Protein AF-X1FE03-F1 (afdb_monomer_lite)

Secondary structure (DSSP, 8-state):
------SS-EEEEE----TT-TT-HHHHHHHHHHHHHHHHH--EEEEE--EEETTEEHHHHHHHHHHH-S-TTTEEE---------

pLDDT: mean 82.83, std 14.39, range [41.53, 97.38]

Foldseek 3Di:
DPDDDDPFAEEEDEQQDDPPPPVCPSLVVLLVVVLCCCPVRVAQYEYEYDDPDPPRTSLVSSVSSCVRHPCVVRYHYDPDDDDPDD

Structure (mmCIF, N/CA/C/O backbone):
data_AF-X1FE03-F1
#
_entry.id   AF-X1FE03-F1
#
loop_
_atom_site.group_PDB
_atom_site.id
_atom_site.type_symbol
_atom_site.label_atom_id
_atom_site.label_alt_id
_atom_site.label_comp_id
_atom_site.label_asym_id
_atom_site.label_entity_id
_atom_site.label_seq_id
_atom_site.pdbx_PDB_ins_code
_atom_site.Cartn_x
_atom_site.Cartn_y
_atom_site.Cartn_z
_atom_site.occupancy
_atom_site.B_iso_or_equiv
_atom_site.auth_seq_id
_atom_site.auth_comp_id
_atom_site.auth_asym_id
_atom_site.auth_atom_id
_atom_site.pdbx_PDB_model_num
ATOM 1 N N . GLU A 1 1 ? 1.890 -14.269 7.955 1.00 65.56 1 GLU A N 1
ATOM 2 C CA . GLU A 1 1 ? 2.861 -13.269 8.448 1.00 65.56 1 GLU A CA 1
ATOM 3 C C . GLU A 1 1 ? 2.391 -12.519 9.704 1.00 65.56 1 GLU A C 1
ATOM 5 O O . GLU A 1 1 ? 2.725 -11.360 9.868 1.00 65.56 1 GLU A O 1
ATOM 10 N N . GLY A 1 2 ? 1.655 -13.149 10.630 1.00 73.06 2 GLY A N 1
ATOM 11 C CA . GLY A 1 2 ? 1.378 -12.523 11.937 1.00 73.06 2 GLY A CA 1
ATOM 12 C C . GLY A 1 2 ? 0.628 -11.180 11.914 1.00 73.06 2 GLY A C 1
ATOM 13 O O . GLY A 1 2 ? 0.762 -10.420 12.865 1.00 73.06 2 GLY A O 1
ATOM 14 N N . ILE A 1 3 ? -0.140 -10.873 10.859 1.00 82.75 3 ILE A N 1
ATOM 15 C CA . ILE A 1 3 ? -0.948 -9.645 10.790 1.00 82.75 3 ILE A CA 1
ATOM 16 C C . ILE A 1 3 ? -2.043 -9.731 11.859 1.00 82.75 3 ILE A C 1
ATOM 18 O O . ILE A 1 3 ? -2.904 -10.612 11.795 1.00 82.75 3 ILE A O 1
ATOM 22 N N . VAL A 1 4 ? -1.996 -8.828 12.838 1.00 84.50 4 VAL A N 1
ATOM 23 C CA . VAL A 1 4 ? -2.992 -8.739 13.911 1.00 84.50 4 VAL A CA 1
ATOM 24 C C . VAL A 1 4 ? -4.155 -7.885 13.427 1.00 84.50 4 VAL A C 1
ATOM 26 O O . VAL A 1 4 ? -4.000 -6.688 13.186 1.00 84.50 4 VAL A O 1
ATOM 29 N N . ARG A 1 5 ? -5.323 -8.510 13.276 1.00 86.50 5 ARG A N 1
ATOM 30 C CA . ARG A 1 5 ? -6.547 -7.812 12.884 1.00 86.50 5 ARG A CA 1
ATOM 31 C C . ARG A 1 5 ? -7.182 -7.124 14.084 1.00 86.50 5 ARG A C 1
ATOM 33 O O . ARG A 1 5 ? -7.281 -7.723 15.152 1.00 86.50 5 ARG A O 1
ATOM 40 N N . ASP A 1 6 ? -7.641 -5.901 13.870 1.00 87.69 6 ASP A N 1
ATOM 41 C CA . ASP A 1 6 ? -8.564 -5.209 14.768 1.00 87.69 6 ASP A CA 1
ATOM 42 C C . ASP A 1 6 ? -9.951 -5.076 14.103 1.00 87.69 6 ASP A C 1
ATOM 44 O O . ASP A 1 6 ? -10.222 -5.692 13.067 1.00 87.69 6 ASP A O 1
ATOM 48 N N . GLU A 1 7 ? -10.845 -4.303 14.720 1.00 92.88 7 GLU A N 1
ATOM 49 C CA . GLU A 1 7 ? -12.208 -4.059 14.224 1.00 92.88 7 GLU A CA 1
ATOM 50 C C . GLU A 1 7 ? -12.271 -3.076 13.039 1.00 92.88 7 GLU A C 1
ATOM 52 O O . GLU A 1 7 ? -13.349 -2.833 12.495 1.00 92.88 7 GLU A O 1
ATOM 57 N N . SER A 1 8 ? -11.144 -2.490 12.622 1.00 93.69 8 SER A N 1
ATOM 58 C CA . SER A 1 8 ? -11.125 -1.532 11.519 1.00 93.69 8 SER A CA 1
ATOM 59 C C . SER A 1 8 ? -11.292 -2.208 10.149 1.00 93.69 8 SER A C 1
ATOM 61 O O . SER A 1 8 ? -11.039 -3.411 9.993 1.00 93.69 8 SER A O 1
ATOM 63 N N . PRO A 1 9 ? -11.708 -1.447 9.115 1.00 96.25 9 PRO A N 1
ATOM 64 C CA . PRO A 1 9 ? -11.782 -1.964 7.757 1.00 96.25 9 PRO A CA 1
ATOM 65 C C . PRO A 1 9 ? -10.442 -2.554 7.316 1.00 96.25 9 PRO A C 1
ATOM 67 O O . PRO A 1 9 ? -9.402 -1.907 7.420 1.00 96.25 9 PRO A O 1
ATOM 70 N N . PHE A 1 10 ? -10.475 -3.780 6.800 1.00 95.62 10 PHE A N 1
ATOM 71 C CA . PHE A 1 10 ? -9.283 -4.497 6.360 1.00 95.62 10 PHE A CA 1
ATOM 72 C C . PHE A 1 10 ? -9.247 -4.549 4.836 1.00 95.62 10 PHE A C 1
ATOM 74 O O . PHE A 1 10 ? -10.101 -5.182 4.214 1.00 95.62 10 PHE A O 1
ATOM 81 N N . ILE A 1 11 ? -8.275 -3.865 4.236 1.00 95.50 11 ILE A N 1
ATOM 82 C CA . ILE A 1 11 ? -8.219 -3.635 2.792 1.00 95.50 11 ILE A CA 1
ATOM 83 C C . ILE A 1 11 ? -6.965 -4.286 2.220 1.00 95.50 11 ILE A C 1
ATOM 85 O O . ILE A 1 11 ? -5.842 -3.908 2.549 1.00 95.50 11 ILE A O 1
ATOM 89 N N . GLY A 1 12 ? -7.161 -5.253 1.327 1.00 93.00 12 GLY A N 1
ATOM 90 C CA . GLY A 1 12 ? -6.087 -5.850 0.542 1.00 93.00 12 GLY A CA 1
ATOM 91 C C . GLY A 1 12 ? -5.886 -5.103 -0.774 1.00 93.00 12 GLY A C 1
ATOM 92 O O . GLY A 1 12 ? -6.844 -4.893 -1.515 1.00 93.00 12 GLY A O 1
ATOM 93 N N . ILE A 1 13 ? -4.645 -4.739 -1.087 1.00 91.75 13 ILE A N 1
ATOM 94 C CA . ILE A 1 13 ? -4.274 -4.074 -2.339 1.00 91.75 13 ILE A CA 1
ATOM 95 C C . ILE A 1 13 ? -3.228 -4.921 -3.050 1.00 91.75 13 ILE A C 1
ATOM 97 O O . ILE A 1 13 ? -2.138 -5.136 -2.522 1.00 91.75 13 ILE A O 1
ATOM 101 N N . VAL A 1 14 ? -3.538 -5.363 -4.268 1.00 87.75 14 VAL A N 1
ATOM 102 C CA . VAL A 1 14 ? -2.551 -6.004 -5.140 1.00 87.75 14 VAL A CA 1
ATOM 103 C C . VAL A 1 14 ? -1.801 -4.920 -5.905 1.00 87.75 14 VAL A C 1
ATOM 105 O O . VAL A 1 14 ? -2.371 -4.236 -6.753 1.00 87.75 14 VAL A O 1
ATOM 108 N N . THR A 1 15 ? -0.518 -4.751 -5.607 1.00 81.62 15 THR A N 1
ATOM 109 C CA . THR A 1 15 ? 0.333 -3.745 -6.245 1.00 81.62 15 THR A CA 1
ATOM 110 C C . THR A 1 15 ? 1.104 -4.371 -7.400 1.00 81.62 15 THR A C 1
ATOM 112 O O . THR A 1 15 ? 2.230 -4.841 -7.231 1.00 81.62 15 THR A O 1
ATOM 115 N N . ASN A 1 16 ? 0.490 -4.373 -8.579 1.00 74.25 16 ASN A N 1
ATOM 116 C CA . ASN A 1 16 ? 1.149 -4.729 -9.831 1.00 74.25 16 ASN A CA 1
ATOM 117 C C . ASN A 1 16 ? 1.270 -3.467 -10.681 1.00 74.25 16 ASN A C 1
ATOM 119 O O . ASN A 1 16 ? 0.372 -3.155 -11.460 1.00 74.25 16 ASN A O 1
ATOM 123 N N . ALA A 1 17 ? 2.367 -2.727 -10.532 1.00 65.94 17 ALA A N 1
ATOM 124 C CA . ALA A 1 17 ? 2.722 -1.784 -11.583 1.00 65.94 17 ALA A CA 1
ATOM 125 C C . ALA A 1 17 ? 3.260 -2.597 -12.761 1.00 65.94 17 ALA A C 1
ATOM 127 O O . ALA A 1 17 ? 4.119 -3.462 -12.567 1.00 65.94 17 ALA A O 1
ATOM 128 N N . MET A 1 18 ? 2.804 -2.302 -13.979 1.00 59.12 18 MET A N 1
ATOM 129 C CA . MET A 1 18 ? 3.629 -2.626 -15.139 1.00 59.12 18 MET A CA 1
ATOM 130 C C . MET A 1 18 ? 4.974 -1.918 -14.942 1.00 59.12 18 MET A C 1
ATOM 132 O O . MET A 1 18 ? 5.008 -0.774 -14.492 1.00 59.12 18 MET A O 1
ATOM 136 N N . LEU A 1 19 ? 6.075 -2.618 -15.221 1.00 56.94 19 LEU A N 1
ATOM 137 C CA . LEU A 1 19 ? 7.464 -2.225 -14.935 1.00 56.94 19 LEU A CA 1
ATOM 138 C C . LEU A 1 19 ? 7.907 -0.840 -15.459 1.00 56.94 19 LEU A C 1
ATOM 140 O O . LEU A 1 19 ? 9.039 -0.438 -15.202 1.00 56.94 19 LEU A O 1
ATOM 144 N N . ASP A 1 20 ? 7.050 -0.109 -16.171 1.00 63.72 20 ASP A N 1
ATOM 145 C CA . ASP A 1 20 ? 7.358 1.167 -16.816 1.00 63.72 20 ASP A CA 1
ATOM 146 C C . ASP A 1 20 ? 6.937 2.407 -16.001 1.00 63.72 20 ASP A C 1
ATOM 148 O O . ASP A 1 20 ? 6.748 3.487 -16.554 1.00 63.72 20 ASP A O 1
ATOM 152 N N . ASP A 1 21 ? 6.825 2.298 -14.672 1.00 72.81 21 ASP A N 1
ATOM 153 C CA . ASP A 1 21 ? 6.655 3.466 -13.789 1.00 72.81 21 ASP A CA 1
ATOM 154 C C . ASP A 1 21 ? 7.984 4.227 -13.605 1.00 72.81 21 ASP A C 1
ATOM 156 O O . ASP A 1 21 ? 8.498 4.377 -12.493 1.00 72.81 21 ASP A O 1
ATOM 160 N N . LYS A 1 22 ? 8.588 4.669 -14.717 1.00 71.81 22 LYS A N 1
ATOM 161 C CA . LYS A 1 22 ? 9.870 5.398 -14.735 1.00 71.81 22 LYS A CA 1
ATOM 162 C C . LYS A 1 22 ? 9.824 6.676 -13.902 1.00 71.81 22 LYS A C 1
ATOM 164 O O . LYS A 1 22 ? 10.815 7.030 -13.272 1.00 71.81 22 LYS A O 1
ATOM 169 N N . GLU A 1 23 ? 8.673 7.340 -13.892 1.00 79.81 23 GLU A N 1
ATOM 170 C CA . GLU A 1 23 ? 8.451 8.588 -13.159 1.00 79.81 23 GLU A CA 1
ATOM 171 C C . GLU A 1 23 ? 8.023 8.359 -11.700 1.00 79.81 23 GLU A C 1
ATOM 173 O O . GLU A 1 23 ? 8.025 9.291 -10.901 1.00 79.81 23 GLU A O 1
ATOM 178 N N . GLY A 1 24 ? 7.695 7.121 -11.310 1.00 83.62 24 GLY A N 1
ATOM 179 C CA . GLY A 1 24 ? 7.253 6.805 -9.951 1.00 83.62 24 GLY A CA 1
ATOM 180 C C . GLY A 1 24 ? 5.827 7.268 -9.628 1.00 83.62 24 GLY A C 1
ATOM 181 O O . GLY A 1 24 ? 5.442 7.262 -8.455 1.00 83.62 24 GLY A O 1
ATOM 182 N N . ASN A 1 25 ? 5.050 7.684 -10.632 1.00 88.94 25 ASN A N 1
ATOM 183 C CA . ASN A 1 25 ? 3.696 8.214 -10.478 1.00 88.94 25 ASN A CA 1
ATOM 184 C C . ASN A 1 25 ? 2.759 7.171 -9.862 1.00 88.94 25 ASN A C 1
ATOM 186 O O . ASN A 1 25 ? 1.966 7.505 -8.980 1.00 88.94 25 ASN A O 1
ATOM 190 N N . TYR A 1 26 ? 2.881 5.900 -10.263 1.00 89.25 26 TYR A N 1
ATOM 191 C CA . TYR A 1 26 ? 2.087 4.825 -9.667 1.00 89.25 26 TYR A CA 1
ATOM 192 C C . TYR A 1 26 ? 2.453 4.630 -8.196 1.00 89.25 26 TYR A C 1
ATOM 194 O O . TYR A 1 26 ? 1.573 4.579 -7.338 1.00 89.25 26 TYR A O 1
ATOM 202 N N . VAL A 1 27 ? 3.749 4.569 -7.878 1.00 90.38 27 VAL A N 1
ATOM 203 C CA . VAL A 1 27 ? 4.200 4.431 -6.485 1.00 90.38 27 VAL A CA 1
ATOM 204 C C . VAL A 1 27 ? 3.700 5.593 -5.623 1.00 90.38 27 VAL A C 1
ATOM 206 O O . VAL A 1 27 ? 3.241 5.360 -4.504 1.00 90.38 27 VAL A O 1
ATOM 209 N N . ILE A 1 28 ? 3.759 6.828 -6.128 1.00 93.12 28 ILE A N 1
ATOM 210 C CA . ILE A 1 28 ? 3.277 8.021 -5.418 1.00 93.12 28 ILE A CA 1
ATOM 211 C C . ILE A 1 28 ? 1.767 7.938 -5.187 1.00 93.12 28 ILE A C 1
ATOM 213 O O . ILE A 1 28 ? 1.329 8.065 -4.043 1.00 93.12 28 ILE A O 1
ATOM 217 N N . LEU A 1 29 ? 0.984 7.658 -6.232 1.00 93.88 29 LEU A N 1
ATOM 218 C CA . LEU A 1 29 ? -0.471 7.547 -6.132 1.00 93.88 29 LEU A CA 1
ATOM 219 C C . LEU A 1 29 ? -0.883 6.464 -5.132 1.00 93.88 29 LEU A C 1
ATOM 221 O O . LEU A 1 29 ? -1.728 6.696 -4.271 1.00 93.88 29 LEU A O 1
ATOM 225 N N . MET A 1 30 ? -0.259 5.287 -5.202 1.00 94.44 30 MET A N 1
ATOM 226 C CA . MET A 1 30 ? -0.568 4.187 -4.291 1.00 94.44 30 MET A CA 1
ATOM 227 C C . MET A 1 30 ? -0.152 4.492 -2.851 1.00 94.44 30 MET A C 1
ATOM 229 O O . MET A 1 30 ? -0.843 4.082 -1.920 1.00 94.44 30 MET A O 1
ATOM 233 N N . THR A 1 31 ? 0.936 5.242 -2.654 1.00 95.25 31 THR A N 1
ATOM 234 C CA . THR A 1 31 ? 1.338 5.737 -1.328 1.00 95.25 31 THR A CA 1
ATOM 235 C C . THR A 1 31 ? 0.262 6.662 -0.758 1.00 95.25 31 THR A C 1
ATOM 237 O O . THR A 1 31 ? -0.206 6.445 0.359 1.00 95.25 31 THR A O 1
ATOM 240 N N . GLN A 1 32 ? -0.180 7.646 -1.548 1.00 96.44 32 GLN A N 1
ATOM 241 C CA . GLN A 1 32 ? -1.233 8.586 -1.156 1.00 96.44 32 GLN A CA 1
ATOM 242 C C . GLN A 1 32 ? -2.559 7.874 -0.880 1.00 96.44 32 GLN A C 1
ATOM 244 O O . GLN A 1 32 ? -3.230 8.198 0.094 1.00 96.44 32 GLN A O 1
ATOM 249 N N . LEU A 1 33 ? -2.914 6.873 -1.689 1.00 96.19 33 LEU A N 1
ATOM 250 C CA . LEU A 1 33 ? -4.101 6.053 -1.472 1.00 96.19 33 LEU A CA 1
ATOM 251 C C . LEU A 1 33 ? -4.029 5.308 -0.136 1.00 96.19 33 LEU A C 1
ATOM 253 O O . LEU A 1 33 ? -4.991 5.335 0.624 1.00 96.19 33 LEU A O 1
ATOM 257 N N . CYS A 1 34 ? -2.902 4.663 0.175 1.00 96.94 34 CYS A N 1
ATOM 258 C CA . CYS A 1 34 ? -2.745 3.957 1.447 1.00 96.94 34 CYS A CA 1
ATOM 259 C C . CYS A 1 34 ? -2.886 4.913 2.634 1.00 96.94 34 CYS A C 1
ATOM 261 O O . CYS A 1 34 ? -3.639 4.622 3.561 1.00 96.94 34 CYS A O 1
ATOM 263 N N . ASP A 1 35 ? -2.211 6.064 2.585 1.00 97.12 35 ASP A N 1
ATOM 264 C CA . ASP A 1 35 ? -2.313 7.067 3.644 1.00 97.12 35 ASP A CA 1
ATOM 265 C C . ASP A 1 35 ? -3.745 7.610 3.762 1.00 97.12 35 ASP A C 1
ATOM 267 O O . ASP A 1 35 ? -4.262 7.715 4.872 1.00 97.12 35 ASP A O 1
ATOM 271 N N . TYR A 1 36 ? -4.434 7.845 2.642 1.00 97.31 36 TYR A N 1
ATOM 272 C CA . TYR A 1 36 ? -5.832 8.267 2.638 1.00 97.31 36 TYR A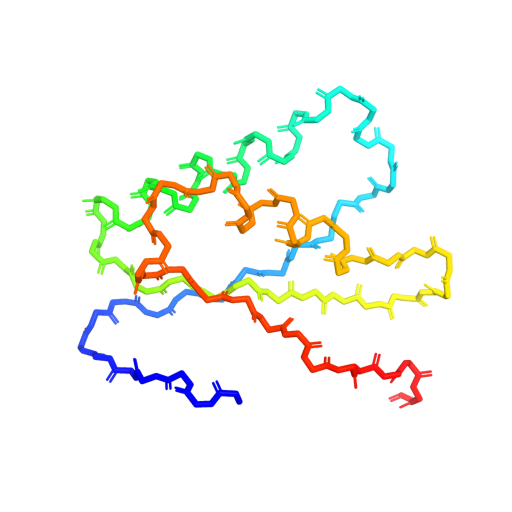 CA 1
ATOM 273 C C . TYR A 1 36 ? -6.751 7.234 3.300 1.00 97.31 36 TYR A C 1
ATOM 275 O O . TYR A 1 36 ? -7.557 7.604 4.154 1.00 97.31 36 TYR A O 1
ATOM 283 N N . LEU A 1 37 ? -6.628 5.951 2.942 1.00 97.38 37 LEU A N 1
ATOM 284 C CA . LEU A 1 37 ? -7.441 4.869 3.508 1.00 97.38 37 LEU A CA 1
ATOM 285 C C . LEU A 1 37 ? -7.218 4.737 5.017 1.00 97.38 37 LEU A C 1
ATOM 287 O O . LEU A 1 37 ? -8.175 4.595 5.779 1.00 97.38 37 LEU A O 1
ATOM 291 N N . VAL A 1 38 ? -5.966 4.834 5.464 1.00 96.94 38 VAL A N 1
ATOM 292 C CA . VAL A 1 38 ? -5.645 4.785 6.891 1.00 96.94 38 VAL A CA 1
ATOM 293 C C . VAL A 1 38 ? -6.207 6.006 7.622 1.00 96.94 38 VAL A C 1
ATOM 295 O O . VAL A 1 38 ? -6.832 5.853 8.666 1.00 96.94 38 VAL A O 1
ATOM 298 N N . GLN A 1 39 ? -6.017 7.213 7.089 1.00 96.88 39 GLN A N 1
ATOM 299 C CA . GLN A 1 39 ? -6.389 8.455 7.776 1.00 96.88 39 GLN A CA 1
ATOM 300 C C . GLN A 1 39 ? -7.898 8.704 7.793 1.00 96.88 39 GLN A C 1
ATOM 302 O O . GLN A 1 39 ? -8.432 9.151 8.803 1.00 96.88 39 GLN A O 1
ATOM 307 N N . ASN A 1 40 ? -8.588 8.414 6.690 1.00 97.12 40 ASN A N 1
ATOM 308 C CA . ASN A 1 40 ? -9.997 8.777 6.527 1.00 97.12 40 ASN A CA 1
ATOM 309 C C . ASN A 1 40 ? -10.943 7.633 6.884 1.00 97.12 40 ASN A C 1
ATOM 311 O O . ASN A 1 40 ? -12.059 7.886 7.326 1.00 97.12 40 ASN A O 1
ATOM 315 N N . LEU A 1 41 ? -10.512 6.381 6.708 1.00 95.88 41 LEU A N 1
ATOM 316 C CA . LEU A 1 41 ? -11.338 5.205 7.001 1.00 95.88 41 LEU A CA 1
ATOM 317 C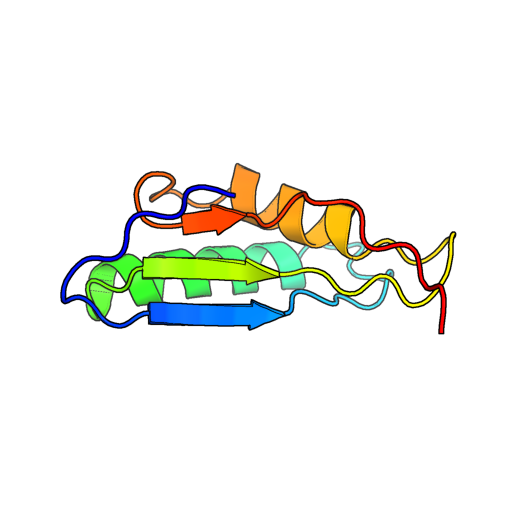 C . LEU A 1 41 ? -10.849 4.431 8.226 1.00 95.88 41 LEU A C 1
ATOM 319 O O . LEU A 1 41 ? -11.412 3.388 8.553 1.00 95.88 41 LEU A O 1
ATOM 323 N N . ASN A 1 42 ? -9.793 4.915 8.892 1.00 95.69 42 ASN A N 1
ATOM 324 C CA . ASN A 1 42 ? -9.133 4.229 10.002 1.00 95.69 42 ASN A CA 1
ATOM 325 C C . ASN A 1 42 ? -8.656 2.805 9.636 1.00 95.69 42 ASN A C 1
ATOM 327 O O . ASN A 1 42 ? -8.433 1.987 10.529 1.00 95.69 42 ASN A O 1
ATOM 331 N N . ALA A 1 43 ? -8.513 2.509 8.341 1.00 96.88 43 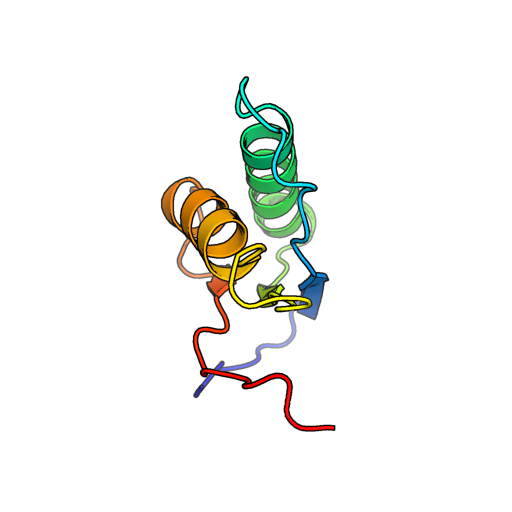ALA A N 1
ATOM 332 C CA . ALA A 1 43 ? -8.356 1.156 7.826 1.00 96.88 43 ALA A CA 1
ATOM 333 C C . ALA A 1 43 ? -6.978 0.555 8.132 1.00 96.88 43 ALA A C 1
ATOM 335 O O . ALA A 1 43 ? -5.969 1.261 8.198 1.00 96.88 43 ALA A O 1
ATOM 336 N N . GLN A 1 44 ? -6.935 -0.770 8.239 1.00 96.81 44 GLN A N 1
ATOM 337 C CA . GLN A 1 44 ? -5.722 -1.562 8.091 1.00 96.81 44 GLN A CA 1
ATOM 338 C C . GLN A 1 44 ? -5.545 -1.941 6.618 1.00 96.81 44 GLN A C 1
ATOM 340 O O . GLN A 1 44 ? -6.427 -2.547 6.006 1.00 96.81 44 GLN A O 1
ATOM 345 N N . VAL A 1 45 ? -4.389 -1.613 6.047 1.00 96.25 45 VAL A N 1
ATOM 346 C CA . VAL A 1 45 ? -4.065 -1.890 4.643 1.00 96.25 45 VAL A CA 1
ATOM 347 C C . VAL A 1 45 ? -3.033 -3.006 4.562 1.00 96.25 45 VAL A C 1
ATOM 349 O O . VAL A 1 45 ? -2.044 -3.015 5.295 1.00 96.25 45 VAL A O 1
ATOM 352 N N . VAL A 1 46 ? -3.234 -3.940 3.638 1.00 94.19 46 VAL A N 1
ATOM 353 C CA . VAL A 1 46 ? -2.275 -5.001 3.332 1.00 94.19 46 VAL A CA 1
ATOM 354 C C . VAL A 1 46 ? -1.890 -4.937 1.866 1.00 94.19 46 VAL A C 1
ATOM 356 O O . VAL A 1 46 ? -2.714 -5.150 0.978 1.00 94.19 46 VAL A O 1
ATOM 359 N N . LEU A 1 47 ? -0.613 -4.664 1.625 1.00 91.75 47 LEU A N 1
ATOM 360 C CA . LEU A 1 47 ? -0.007 -4.684 0.306 1.00 91.75 47 LEU A CA 1
ATOM 361 C C . LEU A 1 47 ? 0.379 -6.116 -0.044 1.00 91.75 47 LEU A C 1
ATOM 363 O O . LEU A 1 47 ? 1.144 -6.772 0.667 1.00 91.75 47 LEU A O 1
ATOM 367 N N . MET A 1 48 ? -0.159 -6.585 -1.158 1.00 87.06 48 MET A N 1
ATOM 368 C CA . MET A 1 48 ? 0.097 -7.892 -1.737 1.00 87.06 48 MET A CA 1
ATOM 369 C C . MET A 1 48 ? 0.746 -7.693 -3.098 1.00 87.06 48 MET A C 1
ATOM 371 O O . MET A 1 48 ? 0.400 -6.782 -3.846 1.00 87.06 48 MET A O 1
ATOM 375 N N . CYS A 1 49 ? 1.687 -8.557 -3.434 1.00 79.38 49 CYS A N 1
ATOM 376 C CA . CYS A 1 49 ? 2.337 -8.555 -4.733 1.00 79.38 49 CYS A CA 1
ATOM 377 C C . CYS A 1 49 ? 1.987 -9.844 -5.467 1.00 79.38 49 CYS A C 1
ATOM 379 O O . CYS A 1 49 ? 1.860 -10.901 -4.849 1.00 79.38 49 CYS A O 1
ATOM 381 N N . HIS A 1 50 ? 1.844 -9.751 -6.785 1.00 73.62 50 HIS A N 1
ATOM 382 C CA . HIS A 1 50 ? 1.794 -10.922 -7.642 1.00 73.62 50 HIS A CA 1
ATOM 383 C C . HIS A 1 50 ? 3.075 -10.970 -8.477 1.00 73.62 50 HIS A C 1
ATOM 385 O O . HIS A 1 50 ? 3.483 -9.973 -9.073 1.00 73.62 50 HIS A O 1
ATOM 391 N N . THR A 1 51 ? 3.728 -12.125 -8.516 1.00 64.88 51 THR A N 1
ATOM 392 C CA . THR A 1 51 ? 4.910 -12.383 -9.343 1.00 64.88 51 THR A CA 1
ATOM 393 C C . THR A 1 51 ? 4.471 -13.188 -10.564 1.00 64.88 51 THR A C 1
ATOM 395 O O . THR A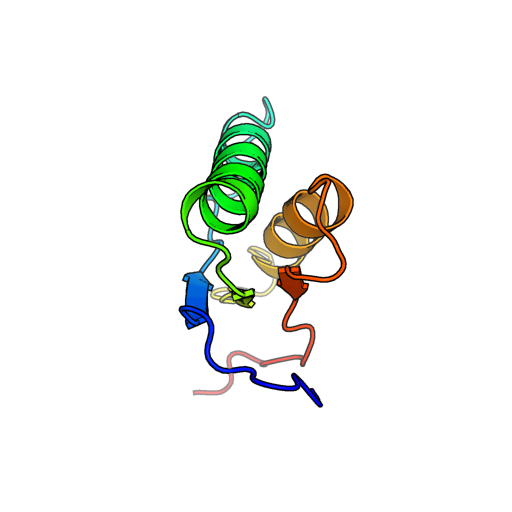 1 51 ? 4.253 -14.390 -10.482 1.00 64.88 51 THR A O 1
ATOM 398 N N . PHE A 1 52 ? 4.302 -12.534 -11.718 1.00 58.22 52 PHE A N 1
ATOM 399 C CA . PHE A 1 52 ? 3.908 -13.231 -12.956 1.00 58.22 52 PHE A CA 1
ATOM 400 C C . PHE A 1 52 ? 5.101 -13.850 -13.695 1.00 58.22 52 PHE A C 1
ATOM 402 O O . PHE A 1 52 ? 4.958 -14.871 -14.365 1.00 58.22 52 PHE A O 1
ATOM 409 N N . ARG A 1 53 ? 6.287 -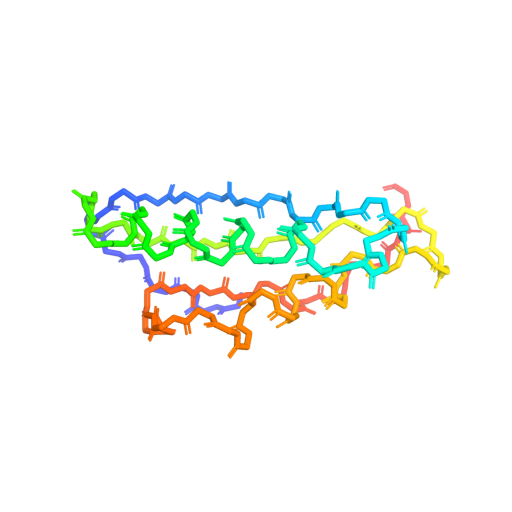13.237 -13.597 1.00 58.84 53 ARG A N 1
ATOM 410 C CA . ARG A 1 53 ? 7.528 -13.694 -14.241 1.00 58.84 53 ARG A CA 1
ATOM 411 C C . ARG A 1 53 ? 8.726 -13.350 -13.364 1.00 58.84 53 ARG A C 1
ATOM 413 O O . ARG A 1 53 ? 8.700 -12.366 -12.636 1.00 58.84 53 ARG A O 1
ATOM 420 N N . LYS A 1 54 ? 9.821 -14.108 -13.495 1.00 57.75 54 LYS A N 1
ATOM 421 C CA . LYS A 1 54 ? 11.085 -13.878 -12.759 1.00 57.75 54 LYS A CA 1
ATOM 422 C C . LYS A 1 54 ? 11.637 -12.449 -12.904 1.00 57.75 54 LYS A C 1
ATOM 424 O O . LYS A 1 54 ? 12.344 -11.982 -12.021 1.00 57.75 54 LYS A O 1
ATOM 429 N N . THR A 1 55 ? 11.332 -11.785 -14.019 1.00 57.69 55 THR A N 1
ATOM 430 C CA . THR A 1 55 ? 11.768 -10.420 -14.351 1.00 57.69 55 THR A CA 1
ATOM 431 C C . THR A 1 55 ? 10.746 -9.343 -13.982 1.00 57.69 55 THR A C 1
ATOM 433 O O . THR A 1 55 ? 11.096 -8.169 -13.966 1.00 57.69 55 THR A O 1
ATOM 436 N N . GLU A 1 56 ? 9.500 -9.722 -13.686 1.00 63.59 56 GLU A N 1
ATOM 437 C CA . GLU A 1 56 ? 8.398 -8.809 -13.364 1.00 63.59 56 GLU A CA 1
ATOM 438 C C . GLU A 1 56 ? 7.998 -9.006 -11.909 1.00 63.59 56 GLU A C 1
ATOM 440 O O . GLU A 1 56 ? 7.033 -9.697 -11.569 1.00 63.59 56 GLU A O 1
ATOM 445 N N . ASP A 1 57 ? 8.826 -8.440 -11.036 1.00 69.25 57 ASP A N 1
ATOM 446 C CA . ASP A 1 57 ? 8.700 -8.646 -9.609 1.00 69.25 57 ASP A CA 1
ATOM 447 C C . ASP A 1 57 ? 7.884 -7.533 -8.940 1.00 69.25 57 ASP A C 1
ATOM 449 O O . ASP A 1 57 ? 8.420 -6.512 -8.491 1.00 69.25 57 ASP A O 1
ATOM 453 N N . GLY A 1 58 ? 6.572 -7.760 -8.825 1.00 72.19 58 GLY A N 1
ATOM 454 C CA . GLY A 1 58 ? 5.656 -6.889 -8.085 1.00 72.19 58 GLY A CA 1
ATOM 455 C C . GLY A 1 58 ? 6.075 -6.648 -6.625 1.00 72.19 58 GLY A C 1
ATOM 456 O O . GLY A 1 58 ? 5.657 -5.651 -6.032 1.00 72.19 58 GLY A O 1
ATOM 457 N N . ARG A 1 59 ? 6.961 -7.483 -6.045 1.00 77.56 59 ARG A N 1
ATOM 458 C CA . ARG A 1 59 ? 7.519 -7.274 -4.693 1.00 77.56 59 ARG A CA 1
ATOM 459 C C . ARG A 1 59 ? 8.291 -5.963 -4.595 1.00 77.56 59 ARG A C 1
ATOM 461 O O . ARG A 1 59 ? 8.231 -5.302 -3.560 1.00 77.56 59 ARG A O 1
ATOM 468 N N . LEU A 1 60 ? 8.995 -5.555 -5.656 1.00 83.31 60 LEU A N 1
ATOM 469 C CA . LEU A 1 60 ? 9.770 -4.309 -5.655 1.00 83.31 60 LEU A CA 1
ATOM 470 C C . LEU A 1 60 ? 8.860 -3.084 -5.569 1.00 83.31 60 LEU A C 1
ATOM 472 O O . LEU A 1 60 ? 9.160 -2.138 -4.844 1.00 83.31 60 LEU A O 1
ATOM 476 N N . VAL A 1 61 ? 7.737 -3.111 -6.283 1.00 85.81 61 VAL A N 1
ATOM 477 C CA . VAL A 1 61 ? 6.747 -2.027 -6.280 1.00 85.81 61 VAL A CA 1
ATOM 478 C C . VAL A 1 61 ? 6.055 -1.952 -4.923 1.00 85.81 61 VAL A C 1
ATOM 480 O O . VAL A 1 61 ? 6.027 -0.885 -4.310 1.00 85.81 61 VAL A O 1
ATOM 483 N N . ALA A 1 62 ? 5.582 -3.093 -4.416 1.00 88.25 62 ALA A N 1
ATOM 484 C CA . ALA A 1 62 ? 4.956 -3.193 -3.100 1.00 88.25 62 ALA A CA 1
ATOM 485 C C . ALA A 1 62 ? 5.882 -2.667 -1.991 1.00 88.25 62 ALA A C 1
ATOM 487 O O . ALA A 1 62 ? 5.463 -1.897 -1.126 1.00 88.25 62 ALA A O 1
ATOM 488 N N . LYS A 1 63 ? 7.173 -3.022 -2.061 1.00 89.06 63 LYS A N 1
ATOM 489 C CA . LYS A 1 63 ? 8.206 -2.541 -1.140 1.00 89.06 63 LYS A CA 1
ATOM 490 C C . LYS A 1 63 ? 8.410 -1.029 -1.235 1.00 89.06 63 LYS A C 1
ATOM 492 O O . LYS A 1 63 ? 8.430 -0.375 -0.198 1.00 89.06 63 LYS A O 1
ATOM 497 N N . LYS A 1 64 ? 8.507 -0.462 -2.443 1.00 90.19 64 LYS A N 1
ATOM 498 C CA . LYS A 1 64 ? 8.648 0.994 -2.635 1.00 90.19 64 LYS A CA 1
ATOM 499 C C . LYS A 1 64 ? 7.471 1.771 -2.039 1.00 90.19 64 LYS A C 1
ATOM 501 O O . LYS A 1 64 ? 7.692 2.799 -1.405 1.00 90.19 64 LYS A O 1
ATOM 506 N N . ILE A 1 65 ? 6.243 1.281 -2.227 1.00 92.06 65 ILE A N 1
ATOM 507 C CA . ILE A 1 65 ? 5.038 1.884 -1.635 1.00 92.06 65 ILE A CA 1
ATOM 508 C C . ILE A 1 65 ? 5.119 1.788 -0.107 1.00 92.06 65 ILE A C 1
ATOM 510 O O . ILE A 1 65 ? 5.034 2.802 0.580 1.00 92.06 65 ILE A O 1
ATOM 514 N N . TYR A 1 66 ? 5.378 0.591 0.429 1.00 93.50 66 TYR A N 1
ATOM 515 C CA . TYR A 1 66 ? 5.510 0.361 1.870 1.00 93.50 66 TYR A CA 1
ATOM 516 C C . TYR A 1 66 ? 6.584 1.240 2.535 1.00 93.50 66 TYR A C 1
ATOM 518 O O . TYR A 1 66 ? 6.434 1.685 3.671 1.00 93.50 66 TYR A O 1
ATOM 526 N N . GLU A 1 67 ? 7.694 1.506 1.850 1.00 93.50 67 GLU A N 1
ATOM 527 C CA . GLU A 1 67 ? 8.761 2.353 2.383 1.00 93.50 67 GLU A CA 1
ATOM 528 C C . GLU A 1 67 ? 8.360 3.830 2.478 1.00 93.50 67 GLU A C 1
ATOM 530 O O . GLU A 1 67 ? 8.858 4.514 3.378 1.00 93.50 67 GLU A O 1
ATOM 535 N N . LYS A 1 68 ? 7.460 4.289 1.599 1.00 94.94 68 LYS A N 1
ATOM 536 C CA . LYS A 1 68 ? 7.034 5.688 1.460 1.00 94.94 68 LYS A CA 1
ATOM 537 C C . LYS A 1 68 ? 5.775 6.054 2.245 1.00 94.94 68 LYS A C 1
ATOM 539 O O . LYS A 1 68 ? 5.588 7.238 2.503 1.00 94.94 68 LYS A O 1
ATOM 544 N N . VAL A 1 69 ? 4.928 5.090 2.614 1.00 95.81 69 VAL A N 1
ATOM 545 C CA . VAL A 1 69 ? 3.722 5.377 3.413 1.00 95.81 69 VAL A CA 1
ATOM 546 C C . VAL A 1 69 ? 4.084 5.952 4.777 1.00 95.81 69 VAL A C 1
ATOM 548 O O . VAL A 1 69 ? 5.038 5.513 5.430 1.00 95.81 69 VAL A O 1
ATOM 551 N N . SER A 1 70 ? 3.285 6.917 5.219 1.00 93.50 70 SER A N 1
ATOM 552 C CA . SER A 1 70 ? 3.483 7.601 6.496 1.00 93.50 70 SER A CA 1
ATOM 553 C C . SER A 1 70 ? 3.028 6.721 7.666 1.00 93.50 70 SER A C 1
ATOM 555 O O . SER A 1 70 ? 3.660 6.689 8.721 1.00 93.50 70 SER A O 1
ATOM 557 N N . ASN A 1 71 ? 1.961 5.942 7.466 1.00 88.44 71 ASN A N 1
ATOM 558 C CA . ASN A 1 71 ? 1.283 5.185 8.522 1.00 88.44 71 ASN A CA 1
ATOM 559 C C . ASN A 1 71 ? 1.707 3.705 8.575 1.00 88.44 71 ASN A C 1
ATOM 561 O O . ASN A 1 71 ? 0.882 2.792 8.487 1.00 88.44 71 ASN A O 1
ATOM 565 N N . LYS A 1 72 ? 3.012 3.440 8.728 1.00 88.62 72 LYS A N 1
ATOM 566 C CA . LYS A 1 72 ? 3.581 2.071 8.704 1.00 88.62 72 LYS A CA 1
ATOM 567 C C . LYS A 1 72 ? 3.033 1.125 9.778 1.00 88.62 72 LYS A C 1
ATOM 569 O O . LYS A 1 72 ? 3.163 -0.081 9.644 1.00 88.62 72 LYS A O 1
ATOM 574 N N . ASN A 1 73 ? 2.420 1.648 10.835 1.00 90.38 73 ASN A N 1
ATOM 575 C CA . ASN A 1 73 ? 1.764 0.855 11.877 1.00 90.38 73 ASN A CA 1
ATOM 576 C C . ASN A 1 73 ? 0.423 0.244 11.433 1.00 90.38 73 ASN A C 1
ATOM 578 O O . ASN A 1 73 ? -0.042 -0.700 12.063 1.00 90.38 73 ASN A O 1
ATOM 582 N N . LYS A 1 74 ? -0.204 0.783 10.379 1.00 92.50 74 LYS A N 1
ATOM 583 C CA . LYS A 1 74 ? -1.487 0.306 9.833 1.00 92.50 74 LYS A CA 1
ATOM 584 C C . LYS A 1 74 ? -1.391 -0.232 8.410 1.00 92.50 74 LYS A C 1
ATOM 586 O O . LYS A 1 74 ? -2.375 -0.744 7.883 1.00 92.50 74 LYS A O 1
ATOM 591 N N . VAL A 1 75 ? -0.213 -0.152 7.802 1.00 92.69 75 VAL A N 1
ATOM 592 C CA . VAL A 1 75 ? 0.077 -0.752 6.502 1.00 92.69 75 VAL A CA 1
ATOM 593 C C . VAL A 1 75 ? 0.990 -1.949 6.725 1.00 92.69 75 VAL A C 1
ATOM 595 O O . VAL A 1 75 ? 2.027 -1.817 7.359 1.00 92.69 75 VAL A O 1
ATOM 598 N N . ASN A 1 76 ? 0.628 -3.110 6.190 1.00 92.19 76 ASN A N 1
ATOM 599 C CA . ASN A 1 76 ? 1.449 -4.317 6.213 1.00 92.19 76 ASN A CA 1
ATOM 600 C C . ASN A 1 76 ? 1.844 -4.697 4.784 1.00 92.19 76 ASN A C 1
ATOM 602 O O . ASN A 1 76 ? 1.073 -4.493 3.850 1.00 92.19 76 ASN A O 1
ATOM 606 N N . LEU A 1 77 ? 3.031 -5.271 4.609 1.00 89.94 77 LEU A N 1
ATOM 607 C CA . LEU A 1 77 ? 3.501 -5.789 3.324 1.00 89.94 77 LEU A CA 1
ATOM 608 C C . LEU A 1 77 ? 3.650 -7.300 3.420 1.00 89.94 77 LEU A C 1
ATOM 610 O O . LEU A 1 77 ? 4.466 -7.759 4.219 1.00 89.94 77 LEU A O 1
ATOM 614 N N . ILE A 1 78 ? 2.935 -8.036 2.562 1.00 86.12 78 ILE A N 1
ATOM 615 C CA . ILE A 1 78 ? 3.156 -9.471 2.418 1.00 86.12 78 ILE A CA 1
ATOM 616 C C . ILE A 1 78 ? 4.462 -9.712 1.665 1.00 86.12 78 ILE A C 1
ATOM 618 O O . ILE A 1 78 ? 4.582 -9.375 0.487 1.00 86.12 78 ILE A O 1
ATOM 622 N N . LYS A 1 79 ? 5.452 -10.272 2.365 1.00 74.19 79 LYS A N 1
ATOM 623 C CA . LYS A 1 79 ? 6.807 -10.550 1.858 1.00 74.19 79 LYS A CA 1
ATOM 624 C C . LYS A 1 79 ? 7.016 -12.005 1.469 1.00 74.19 79 LYS A C 1
ATOM 626 O O . LYS A 1 79 ? 8.010 -12.300 0.807 1.00 74.19 79 LYS A O 1
ATOM 631 N N . LYS A 1 80 ? 6.143 -12.907 1.929 1.00 66.94 80 LYS A N 1
ATOM 632 C CA . LYS A 1 80 ? 6.293 -14.348 1.741 1.00 66.94 80 LYS A CA 1
ATOM 633 C C . LYS A 1 80 ? 6.526 -14.639 0.262 1.00 66.94 80 LYS A C 1
ATOM 635 O O . LYS A 1 80 ? 5.788 -14.168 -0.599 1.00 66.94 80 LYS A O 1
ATOM 640 N N . GLU A 1 81 ? 7.598 -15.367 -0.020 1.00 59.31 81 GLU A N 1
ATOM 641 C CA . GLU A 1 81 ? 7.951 -15.733 -1.381 1.00 59.31 81 GLU A CA 1
ATOM 642 C C . GLU A 1 81 ? 6.898 -16.706 -1.908 1.00 59.31 81 GLU A C 1
ATOM 644 O O . GLU A 1 81 ? 6.826 -17.858 -1.486 1.00 59.31 81 GLU A O 1
ATOM 649 N N . TYR A 1 82 ? 6.051 -16.218 -2.807 1.00 60.25 82 TYR A N 1
ATOM 650 C CA . TYR A 1 82 ? 5.233 -17.065 -3.654 1.00 60.25 82 TYR A CA 1
ATOM 651 C C . TYR A 1 82 ? 6.033 -17.270 -4.939 1.00 60.25 82 TYR A C 1
ATOM 653 O O . TYR A 1 82 ? 6.235 -16.343 -5.729 1.00 60.25 82 TYR A O 1
ATOM 661 N N . THR A 1 83 ? 6.584 -18.468 -5.116 1.00 54.03 83 THR A N 1
ATOM 662 C CA . THR A 1 83 ? 7.041 -18.898 -6.436 1.00 54.03 83 THR A CA 1
ATOM 663 C C . THR A 1 83 ? 5.814 -19.086 -7.308 1.00 54.03 83 THR A C 1
ATOM 665 O O . THR A 1 83 ? 4.842 -19.682 -6.850 1.00 54.03 83 THR A O 1
ATOM 668 N N . ALA A 1 84 ? 5.872 -18.608 -8.551 1.00 55.38 84 ALA A N 1
ATOM 669 C CA . ALA A 1 84 ? 4.942 -19.013 -9.597 1.00 55.38 84 ALA A CA 1
ATOM 670 C C . ALA A 1 84 ? 5.172 -20.506 -9.890 1.00 55.38 84 ALA A C 1
ATOM 672 O O . ALA A 1 84 ? 5.848 -20.863 -10.848 1.00 55.38 84 ALA A O 1
ATOM 673 N N . ASN A 1 85 ? 4.724 -21.365 -8.983 1.00 49.53 85 ASN A N 1
ATOM 674 C CA . ASN A 1 85 ? 4.571 -22.787 -9.204 1.00 49.53 85 ASN A CA 1
ATOM 675 C C . ASN A 1 85 ? 3.067 -23.030 -9.181 1.00 49.53 85 ASN A C 1
ATOM 677 O O . ASN A 1 85 ? 2.477 -23.021 -8.103 1.00 49.53 85 ASN A O 1
ATOM 681 N N . GLU A 1 86 ? 2.544 -23.202 -10.397 1.00 41.53 86 GLU A N 1
ATOM 682 C CA . GLU A 1 86 ? 1.184 -23.613 -10.782 1.00 41.53 86 GLU A CA 1
ATOM 683 C C . GLU A 1 86 ? 0.040 -22.648 -10.433 1.00 41.53 86 GLU A C 1
ATOM 685 O O . G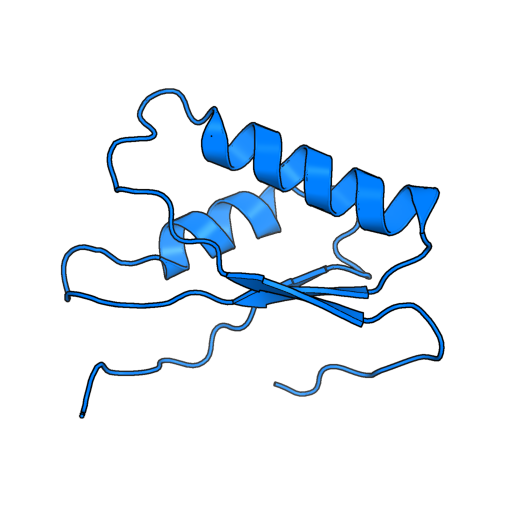LU A 1 86 ? -0.376 -22.546 -9.259 1.00 41.53 86 GLU A O 1
#

Radius of gyration: 13.04 Å; chains: 1; bounding box: 24×32×32 Å

Organism: NCBI:txid412755

Sequence (86 aa):
EGIVRDESPFIGIVTNAMLDDKEGNYVILMTQLCDYLVQNLNAQVVLMCHTFRKTEDGRLVAKKIYEKVSNKNKVNLIKKEYTANE